Protein AF-V4KTG9-F1 (afdb_monomer_lite)

Radius of gyration: 30.21 Å; chains: 1; bounding box: 62×23×96 Å

Sequence (100 aa):
MSKLFQLSLTILTIFTLLTIGMMVKETKGQRKCSEILNNTTPSCTYYRNKKGVDVTTCHPGNCALSLCKSACGRKHAFGIGTCPTGKGKETECLCTYNCP

Secondary structure (DSSP, 8-state):
-HHHHHHHHHHHHHHHHHHHTT---------EEEEEE--PPPEEEEEE-TTS-EEEEEEPPP--HHHHHHHHHHHSTT-EEE---STTTTT-EEEEEE--

Structure (mmCIF, N/CA/C/O backbone):
data_AF-V4KTG9-F1
#
_entry.id   AF-V4KTG9-F1
#
loop_
_atom_site.group_PDB
_atom_site.id
_atom_site.type_symbol
_atom_site.label_atom_id
_atom_site.label_alt_id
_atom_site.label_comp_id
_atom_site.label_asym_id
_atom_site.label_entity_id
_atom_site.label_seq_id
_atom_site.pdbx_PDB_ins_code
_atom_site.Cartn_x
_atom_site.Cartn_y
_atom_site.Cartn_z
_atom_site.occupancy
_atom_site.B_iso_or_equiv
_atom_site.auth_seq_id
_atom_site.auth_comp_id
_atom_site.auth_asym_id
_atom_site.auth_atom_id
_atom_site.pdbx_PDB_model_num
ATOM 1 N N . MET A 1 1 ? -37.036 1.129 64.601 1.00 50.69 1 MET A N 1
ATOM 2 C CA . MET A 1 1 ? -36.533 0.290 63.486 1.00 50.69 1 MET A CA 1
ATOM 3 C C . MET A 1 1 ? -36.132 1.085 62.232 1.00 50.69 1 MET A C 1
ATOM 5 O O . MET A 1 1 ? -35.527 0.515 61.337 1.00 50.69 1 MET A O 1
ATOM 9 N N . SER A 1 2 ? -36.366 2.401 62.167 1.00 57.12 2 SER A N 1
ATOM 10 C CA . SER A 1 2 ? -36.202 3.200 60.937 1.00 57.12 2 SER A CA 1
ATOM 11 C C . SER A 1 2 ? -34.752 3.555 60.559 1.00 57.12 2 SER A C 1
ATOM 13 O O . SER A 1 2 ? -34.456 3.737 59.384 1.00 57.12 2 SER A O 1
ATOM 15 N N . LYS A 1 3 ? -33.827 3.615 61.532 1.00 55.84 3 LYS A N 1
ATOM 16 C CA . LYS A 1 3 ? -32.414 3.991 61.300 1.00 55.84 3 LYS A CA 1
ATOM 17 C C . LYS A 1 3 ? -31.589 2.895 60.607 1.00 55.84 3 LYS A C 1
ATOM 19 O O . LYS A 1 3 ? -30.702 3.205 59.823 1.00 55.84 3 LYS A O 1
ATOM 24 N N . LEU A 1 4 ? -31.912 1.623 60.859 1.00 59.28 4 LEU A N 1
ATOM 25 C CA . LEU A 1 4 ? -31.255 0.475 60.215 1.00 59.28 4 LEU A CA 1
ATOM 26 C C . LEU A 1 4 ? -31.661 0.346 58.741 1.00 59.28 4 LEU A C 1
ATOM 28 O O . LEU A 1 4 ? -30.816 0.093 57.888 1.00 59.28 4 LEU A O 1
ATOM 32 N N . PHE A 1 5 ? -32.939 0.599 58.440 1.00 59.66 5 PHE A N 1
ATOM 33 C CA . PHE A 1 5 ? -33.442 0.633 57.065 1.00 59.66 5 PHE A CA 1
ATOM 34 C C . PHE A 1 5 ? -32.796 1.749 56.241 1.00 59.66 5 PHE A C 1
ATOM 36 O O . PHE A 1 5 ? -32.432 1.523 55.091 1.00 59.66 5 PHE A O 1
ATOM 43 N N . GLN A 1 6 ? -32.602 2.930 56.838 1.00 59.59 6 GLN A N 1
ATOM 44 C CA . GLN A 1 6 ? -31.931 4.044 56.167 1.00 59.59 6 GLN A CA 1
ATOM 45 C C . GLN A 1 6 ? -30.481 3.709 55.811 1.00 59.59 6 GLN A C 1
ATOM 47 O O . GLN A 1 6 ? -30.110 3.887 54.659 1.00 59.59 6 GLN A O 1
ATOM 52 N N . LEU A 1 7 ? -29.700 3.164 56.753 1.00 65.12 7 LEU A N 1
ATOM 53 C CA . LEU A 1 7 ? -28.307 2.755 56.517 1.00 65.12 7 LEU A CA 1
ATOM 54 C C . LEU A 1 7 ? -28.182 1.698 55.412 1.00 65.12 7 LEU A C 1
ATOM 56 O O . LEU A 1 7 ? -27.280 1.774 54.582 1.00 65.12 7 LEU A O 1
ATOM 60 N N . SER A 1 8 ? -29.099 0.728 55.377 1.00 70.75 8 SER A N 1
ATOM 61 C CA . SER A 1 8 ? -29.107 -0.309 54.343 1.00 70.75 8 SER A CA 1
ATOM 62 C C . SER A 1 8 ? -29.383 0.266 52.951 1.00 70.75 8 SER A C 1
ATOM 64 O O . SER A 1 8 ? -28.720 -0.128 51.991 1.00 70.75 8 SER A O 1
ATOM 66 N N . LEU A 1 9 ? -30.296 1.238 52.846 1.00 67.38 9 LEU A N 1
ATOM 67 C CA . LEU A 1 9 ? -30.619 1.884 51.576 1.00 67.38 9 LEU A CA 1
ATOM 68 C C . LEU A 1 9 ? -29.438 2.698 51.028 1.00 67.38 9 LEU A C 1
ATOM 70 O O . LEU A 1 9 ? -29.162 2.631 49.833 1.00 67.38 9 LEU A O 1
ATOM 74 N N . THR A 1 10 ? -28.721 3.436 51.884 1.00 73.81 10 THR A N 1
ATOM 75 C CA . THR A 1 10 ? -27.550 4.227 51.466 1.00 73.81 10 THR A CA 1
ATOM 76 C C . THR A 1 10 ? -26.383 3.353 51.026 1.00 73.81 10 THR A C 1
ATOM 78 O O . THR A 1 10 ? -25.688 3.687 50.073 1.00 73.81 10 THR A O 1
ATOM 81 N N . ILE A 1 11 ? -26.155 2.223 51.695 1.00 73.69 11 ILE A N 1
ATOM 82 C CA . ILE A 1 11 ? -25.097 1.287 51.296 1.00 73.69 11 ILE A CA 1
ATOM 83 C C . ILE A 1 11 ? -25.424 0.680 49.926 1.00 73.69 11 ILE A C 1
ATOM 85 O O . ILE A 1 11 ? -24.544 0.589 49.069 1.00 73.69 11 ILE A O 1
ATOM 89 N N . LEU A 1 12 ? -26.692 0.324 49.693 1.00 72.75 12 LEU A N 1
ATOM 90 C CA . LEU A 1 12 ? -27.143 -0.241 48.425 1.00 72.75 12 LEU A CA 1
ATOM 91 C C . LEU A 1 12 ? -26.960 0.748 47.263 1.00 72.75 12 LEU A C 1
ATOM 93 O O . LEU A 1 12 ? -26.446 0.362 46.214 1.00 72.75 12 LEU A O 1
ATOM 97 N N . THR A 1 13 ? -27.306 2.026 47.458 1.00 72.44 13 THR A N 1
ATOM 98 C CA . THR A 1 13 ? -27.157 3.054 46.416 1.00 72.44 13 THR A CA 1
ATOM 99 C C . THR A 1 13 ? -25.695 3.335 46.080 1.00 72.44 13 THR A C 1
ATOM 101 O O . THR A 1 13 ? -25.343 3.413 44.901 1.00 72.44 13 THR A O 1
ATOM 104 N N . ILE A 1 14 ? -24.815 3.409 47.083 1.00 70.94 14 ILE A N 1
ATOM 105 C CA . ILE A 1 14 ? -23.370 3.584 46.871 1.00 70.94 14 ILE A CA 1
ATOM 106 C C . ILE A 1 14 ? -22.792 2.402 46.078 1.00 70.94 14 ILE A C 1
ATOM 108 O O . ILE A 1 14 ? -22.040 2.610 45.126 1.00 70.94 14 ILE A O 1
ATOM 112 N N . PHE A 1 15 ? -23.186 1.167 46.405 1.00 68.19 15 PHE A N 1
ATOM 113 C CA . PHE A 1 15 ? -22.714 -0.032 45.705 1.00 68.19 15 PHE A CA 1
ATOM 114 C C . PHE A 1 15 ? -23.190 -0.084 44.243 1.00 68.19 15 PHE A C 1
ATOM 116 O O . PHE A 1 15 ? -22.425 -0.431 43.339 1.00 68.19 15 PHE A O 1
ATOM 123 N N . THR A 1 16 ? -24.432 0.332 43.973 1.00 68.88 16 THR A N 1
ATOM 124 C CA . THR A 1 16 ? -24.933 0.462 42.595 1.00 68.88 16 THR A CA 1
ATOM 125 C C . THR A 1 16 ? -24.225 1.568 41.808 1.00 68.88 16 THR A C 1
ATOM 127 O O . THR A 1 16 ? -23.923 1.377 40.637 1.00 68.88 16 THR A O 1
ATOM 130 N N . LEU A 1 17 ? -23.881 2.699 42.432 1.00 63.41 17 LEU A N 1
ATOM 131 C CA . LEU A 1 17 ? -23.158 3.783 41.754 1.00 63.41 17 LEU A CA 1
ATOM 132 C C . LEU A 1 17 ? -21.710 3.392 41.416 1.00 63.41 17 LEU A C 1
ATOM 134 O O . LEU A 1 17 ? -21.231 3.695 40.324 1.00 63.41 17 LEU A O 1
ATOM 138 N N . LEU A 1 18 ? -21.033 2.667 42.312 1.00 61.38 18 LEU A N 1
ATOM 139 C CA . LEU A 1 18 ? -19.669 2.174 42.090 1.00 61.38 18 LEU A CA 1
ATOM 140 C C . LEU A 1 18 ? -19.588 1.164 40.934 1.00 61.38 18 LEU A C 1
ATOM 142 O O . LEU A 1 18 ? -18.625 1.179 40.174 1.00 61.38 18 LEU A O 1
ATOM 146 N N . THR A 1 19 ? -20.606 0.320 40.757 1.00 60.97 19 THR A N 1
ATOM 147 C CA . THR A 1 19 ? -20.625 -0.698 39.690 1.00 60.97 19 THR A CA 1
ATOM 148 C C . THR A 1 19 ? -20.946 -0.122 38.308 1.00 60.97 19 THR A C 1
ATOM 150 O O . THR A 1 19 ? -20.402 -0.601 37.313 1.00 60.97 19 THR A O 1
ATOM 153 N N . ILE A 1 20 ? -21.745 0.948 38.226 1.00 61.75 20 ILE A N 1
ATOM 154 C CA . ILE A 1 20 ? -22.021 1.659 36.963 1.00 61.75 20 ILE A CA 1
ATOM 155 C C . ILE A 1 20 ? -20.760 2.385 36.452 1.00 61.75 20 ILE A C 1
ATOM 157 O O . ILE A 1 20 ? -20.535 2.455 35.244 1.00 61.75 20 ILE A O 1
ATOM 161 N N . GLY A 1 21 ? -19.892 2.861 37.354 1.00 55.59 21 GLY A N 1
ATOM 162 C CA . GLY A 1 21 ? -18.650 3.562 37.003 1.00 55.59 21 GLY A CA 1
ATOM 163 C C . GLY A 1 21 ? -17.521 2.681 36.448 1.00 55.59 21 GLY A C 1
ATOM 164 O O . GLY A 1 21 ? -16.578 3.210 35.865 1.00 55.59 21 GLY A O 1
ATOM 165 N N . MET A 1 22 ? -17.593 1.352 36.590 1.00 53.16 22 MET A N 1
ATOM 166 C CA . MET A 1 22 ? -16.489 0.443 36.226 1.00 53.16 22 MET A CA 1
ATOM 167 C C . MET A 1 22 ? -16.598 -0.186 34.830 1.00 53.16 22 MET A C 1
ATOM 169 O O . MET A 1 22 ? -15.721 -0.950 34.435 1.00 53.16 22 MET A O 1
ATOM 173 N N . MET A 1 23 ? -17.632 0.137 34.051 1.00 49.66 23 MET A N 1
ATOM 174 C CA . MET A 1 23 ? -17.801 -0.388 32.690 1.00 49.66 23 MET A CA 1
ATOM 175 C C . MET A 1 23 ? -17.633 0.699 31.623 1.00 49.66 23 MET A C 1
ATOM 177 O O . MET A 1 23 ? -18.376 0.745 30.646 1.00 49.66 23 MET A O 1
ATOM 181 N N . VAL A 1 24 ? -16.589 1.529 31.733 1.00 50.91 24 VAL A N 1
ATOM 182 C CA . VAL A 1 24 ? -15.952 2.053 30.516 1.00 50.91 24 VAL A CA 1
ATOM 183 C C . VAL A 1 24 ? -15.151 0.894 29.948 1.00 50.91 24 VAL A C 1
ATOM 185 O O . VAL A 1 24 ? -13.974 0.696 30.235 1.00 50.91 24 VAL A O 1
ATOM 188 N N . LYS A 1 25 ? -15.851 0.051 29.188 1.00 48.31 25 LYS A N 1
ATOM 189 C CA . LYS A 1 25 ? -15.225 -0.906 28.291 1.00 48.31 25 LYS A CA 1
ATOM 190 C C . LYS A 1 25 ? -14.423 -0.039 27.336 1.00 48.31 25 LYS A C 1
ATOM 192 O O . LYS A 1 25 ? -15.002 0.545 26.425 1.00 48.31 25 LYS A O 1
ATOM 197 N N . GLU A 1 26 ? -13.129 0.121 27.603 1.00 45.94 26 GLU A N 1
ATOM 198 C CA . GLU A 1 26 ? -12.226 0.725 26.641 1.00 45.94 26 GLU A CA 1
ATOM 199 C C . GLU A 1 26 ? -12.477 -0.017 25.339 1.00 45.94 26 GLU A C 1
ATOM 201 O O . GLU A 1 26 ? -12.237 -1.225 25.225 1.00 45.94 26 GLU A O 1
ATOM 206 N N . THR A 1 27 ? -13.098 0.680 24.391 1.00 52.44 27 THR A N 1
ATOM 207 C CA . THR A 1 27 ? -13.173 0.259 23.007 1.00 52.44 27 THR A CA 1
ATOM 208 C C . THR A 1 27 ? -11.722 0.034 22.643 1.00 52.44 27 THR A C 1
ATOM 210 O O . THR A 1 27 ? -11.003 1.004 22.430 1.00 52.44 27 THR A O 1
ATOM 213 N N . LYS A 1 28 ? -11.260 -1.224 22.701 1.00 53.19 28 LYS A N 1
ATOM 214 C CA . LYS A 1 28 ? -9.937 -1.628 22.239 1.00 53.19 28 LYS A CA 1
ATOM 215 C C . LYS A 1 28 ? -9.874 -1.124 20.811 1.00 53.19 28 LYS A C 1
ATOM 217 O O . LYS A 1 28 ? -10.432 -1.759 19.916 1.00 53.19 28 LYS A O 1
ATOM 222 N N . GLY A 1 29 ? -9.308 0.065 20.624 1.00 59.88 29 GLY A N 1
ATOM 223 C CA . GLY A 1 29 ? -9.121 0.648 19.315 1.00 59.88 29 GLY A CA 1
ATOM 224 C C . GLY A 1 29 ? -8.332 -0.392 18.557 1.00 59.88 29 GLY A C 1
ATOM 225 O O . GLY A 1 29 ? -7.227 -0.737 18.977 1.00 59.88 29 GLY A O 1
ATOM 226 N N . GLN A 1 30 ? -8.942 -0.993 17.535 1.00 66.69 30 GLN A N 1
ATOM 227 C CA . GLN A 1 30 ? -8.248 -1.977 16.720 1.00 66.69 30 GLN A CA 1
ATOM 228 C C . GLN A 1 30 ? -6.978 -1.301 16.221 1.00 66.69 30 GLN A C 1
ATOM 230 O O . GLN A 1 30 ? -7.039 -0.312 15.486 1.00 66.69 30 GLN A O 1
ATOM 235 N N . ARG A 1 31 ? -5.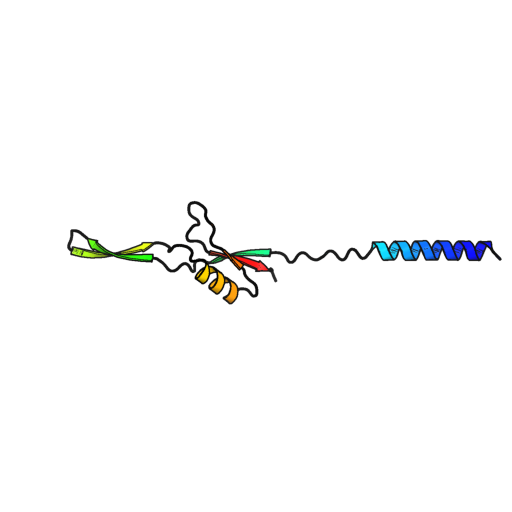830 -1.786 16.701 1.00 81.88 31 ARG A N 1
ATOM 236 C CA . ARG A 1 31 ? -4.535 -1.210 16.367 1.00 81.88 31 ARG A CA 1
ATOM 237 C C . ARG A 1 31 ? -4.393 -1.296 14.852 1.00 81.88 31 ARG A C 1
ATOM 239 O O . ARG A 1 31 ? -4.572 -2.366 14.279 1.00 81.88 31 ARG A O 1
ATOM 246 N N . LYS A 1 32 ? -4.129 -0.170 14.195 1.00 85.88 32 LYS A N 1
ATOM 247 C CA . LYS A 1 32 ? -3.880 -0.143 12.752 1.00 85.88 32 LYS A CA 1
ATOM 248 C C . LYS A 1 32 ? -2.395 -0.385 12.498 1.00 85.88 32 LYS A C 1
ATOM 250 O O . LYS A 1 32 ? -1.547 0.244 13.128 1.00 85.88 32 LYS A O 1
ATOM 255 N N . CYS A 1 33 ? -2.106 -1.300 11.586 1.00 89.56 33 CYS A N 1
ATOM 256 C CA . CYS A 1 33 ? -0.781 -1.612 11.073 1.00 89.56 33 CYS A CA 1
ATOM 257 C C . CYS A 1 33 ? -0.674 -1.084 9.642 1.00 89.56 33 CYS A C 1
ATOM 259 O O . CYS A 1 33 ? -1.675 -1.027 8.927 1.00 89.56 33 CYS A O 1
ATOM 261 N N . SER A 1 34 ? 0.537 -0.719 9.229 1.00 90.12 34 SER A N 1
ATOM 262 C CA . SER A 1 34 ? 0.820 -0.289 7.862 1.00 90.12 34 SER A CA 1
ATOM 263 C C . SER A 1 34 ? 2.095 -0.953 7.360 1.00 90.12 34 SER A C 1
ATOM 265 O O . SER A 1 34 ? 3.072 -1.044 8.099 1.00 90.12 34 SER A O 1
ATOM 267 N N . GLU A 1 35 ? 2.099 -1.373 6.100 1.00 89.38 35 GLU A N 1
ATOM 268 C CA . GLU A 1 35 ? 3.284 -1.888 5.415 1.00 89.38 35 GLU A CA 1
ATOM 269 C C . GLU A 1 35 ? 3.394 -1.326 3.995 1.00 89.38 35 GLU A C 1
ATOM 271 O O . GLU A 1 35 ? 2.388 -0.965 3.379 1.00 89.38 35 GLU A O 1
ATOM 276 N N . ILE A 1 36 ? 4.617 -1.274 3.467 1.00 86.62 36 ILE A N 1
ATOM 277 C CA . ILE A 1 36 ? 4.866 -0.913 2.071 1.00 86.62 36 ILE A CA 1
ATOM 278 C C . ILE A 1 36 ? 4.939 -2.197 1.244 1.00 86.62 36 ILE A C 1
ATOM 280 O O . ILE A 1 36 ? 5.750 -3.086 1.504 1.00 86.62 36 ILE A O 1
ATOM 284 N N . LEU A 1 37 ? 4.076 -2.294 0.239 1.00 81.19 37 LEU A N 1
ATOM 285 C CA . LEU A 1 37 ? 4.079 -3.352 -0.756 1.00 81.19 37 LEU A CA 1
ATOM 286 C C . LEU A 1 37 ? 4.896 -2.884 -1.965 1.00 81.19 37 LEU A C 1
ATOM 288 O O . LEU A 1 37 ? 4.487 -1.974 -2.681 1.00 81.19 37 LEU A O 1
ATOM 292 N N . ASN A 1 38 ? 6.004 -3.566 -2.252 1.00 67.50 38 ASN A N 1
ATOM 293 C CA . ASN A 1 38 ? 6.846 -3.306 -3.431 1.00 67.50 38 ASN A CA 1
ATOM 294 C C . ASN A 1 38 ? 6.239 -3.843 -4.745 1.00 67.50 38 ASN A C 1
ATOM 296 O O . ASN A 1 38 ? 6.951 -4.054 -5.719 1.00 67.50 38 ASN A O 1
ATOM 300 N N . ASN A 1 39 ? 4.932 -4.123 -4.778 1.00 60.06 39 ASN A N 1
ATOM 301 C CA . ASN A 1 39 ? 4.277 -4.813 -5.892 1.00 60.06 39 ASN A CA 1
ATOM 302 C C . ASN A 1 39 ? 3.829 -3.855 -7.011 1.00 60.06 39 ASN A C 1
ATOM 304 O O . ASN A 1 39 ? 2.814 -4.085 -7.670 1.00 60.06 39 ASN A O 1
ATOM 308 N N . THR A 1 40 ? 4.540 -2.743 -7.189 1.00 62.62 40 THR A N 1
ATOM 309 C CA . THR A 1 40 ? 4.330 -1.849 -8.322 1.00 62.62 40 THR A CA 1
ATOM 310 C C . THR A 1 40 ? 4.941 -2.476 -9.563 1.00 62.62 40 THR A C 1
ATOM 312 O O . THR A 1 40 ? 6.132 -2.772 -9.614 1.00 62.62 40 THR A O 1
ATOM 315 N N . THR A 1 41 ? 4.100 -2.727 -10.566 1.00 62.50 41 THR A N 1
ATOM 316 C CA . THR A 1 41 ? 4.537 -3.286 -11.846 1.00 62.50 41 THR A CA 1
ATOM 317 C C . THR A 1 41 ? 5.610 -2.370 -12.435 1.00 62.50 41 THR A C 1
ATOM 319 O O . THR A 1 41 ? 5.295 -1.210 -12.695 1.00 62.50 41 THR A O 1
ATOM 322 N N . PRO A 1 42 ? 6.859 -2.826 -12.632 1.00 66.38 42 PRO A N 1
ATOM 323 C CA . PRO A 1 42 ? 7.897 -1.984 -13.207 1.00 66.38 42 PRO A CA 1
ATOM 324 C C . PRO A 1 42 ? 7.479 -1.534 -14.609 1.00 66.38 42 PRO A C 1
ATOM 326 O O . PRO A 1 42 ? 6.982 -2.327 -15.409 1.00 66.38 42 PRO A O 1
ATOM 329 N N . SER A 1 43 ? 7.670 -0.250 -14.900 1.00 68.56 43 SER A N 1
ATOM 330 C CA . SER A 1 43 ? 7.474 0.291 -16.240 1.00 68.56 43 SER A CA 1
ATOM 331 C C . SER A 1 43 ? 8.791 0.170 -16.990 1.00 68.56 43 SER A C 1
ATOM 333 O O . SER A 1 43 ? 9.762 0.848 -16.650 1.00 68.56 43 SER A O 1
ATOM 335 N N . CYS A 1 44 ? 8.848 -0.730 -17.967 1.00 80.94 44 CYS A N 1
ATOM 336 C CA . CYS A 1 44 ? 10.042 -0.947 -18.775 1.00 80.94 44 CYS A CA 1
ATOM 337 C C . CYS A 1 44 ? 9.889 -0.280 -20.141 1.00 80.94 44 CYS A C 1
ATOM 339 O O . CYS A 1 44 ? 8.910 -0.505 -20.853 1.00 80.94 44 CYS A O 1
ATOM 341 N N . THR A 1 45 ? 10.874 0.529 -20.515 1.00 81.50 45 THR A N 1
ATOM 342 C CA . THR A 1 45 ? 11.008 1.109 -21.849 1.00 81.50 45 THR A CA 1
ATOM 343 C C . THR A 1 45 ? 12.067 0.357 -22.642 1.00 81.50 45 THR A C 1
ATOM 345 O O . THR A 1 45 ? 13.169 0.090 -22.160 1.00 81.50 45 THR A O 1
ATOM 348 N N . TYR A 1 46 ? 11.714 0.041 -23.886 1.00 90.44 46 TYR A N 1
ATOM 349 C CA . TYR A 1 46 ? 12.574 -0.635 -24.850 1.00 90.44 46 TYR A CA 1
ATOM 350 C C . TYR A 1 46 ? 12.964 0.362 -25.931 1.00 90.44 46 TYR A C 1
ATOM 352 O O . TYR A 1 46 ? 12.096 0.955 -26.573 1.00 90.44 46 TYR A O 1
ATOM 360 N N . TYR A 1 47 ? 14.261 0.571 -26.133 1.00 88.69 47 TYR A N 1
ATOM 361 C CA . TYR A 1 47 ? 14.752 1.429 -27.204 1.00 88.69 47 TYR A CA 1
ATOM 362 C C . TYR A 1 47 ? 16.092 0.939 -27.734 1.00 88.69 47 TYR A C 1
ATOM 364 O O . TYR A 1 47 ? 16.891 0.323 -27.027 1.00 88.69 47 TYR A O 1
ATOM 372 N N . ARG A 1 48 ? 16.358 1.262 -28.999 1.00 93.06 48 ARG A N 1
ATOM 373 C CA . ARG A 1 48 ? 17.643 0.995 -29.634 1.00 93.06 48 ARG A CA 1
ATOM 374 C C . ARG A 1 48 ? 18.539 2.214 -29.480 1.00 93.06 48 ARG A C 1
ATOM 376 O O . ARG A 1 48 ? 18.147 3.326 -29.834 1.00 93.06 48 ARG A O 1
ATOM 383 N N . ASN A 1 49 ? 19.730 2.037 -28.920 1.00 89.88 49 ASN A N 1
ATOM 384 C CA . ASN A 1 49 ? 20.658 3.150 -28.751 1.00 89.88 49 ASN A CA 1
ATOM 385 C C . ASN A 1 49 ? 21.341 3.526 -30.084 1.00 89.88 49 ASN A C 1
ATOM 387 O O . ASN A 1 49 ? 21.271 2.800 -31.076 1.00 89.88 49 ASN A O 1
ATOM 391 N N . LYS A 1 50 ? 22.075 4.647 -30.100 1.00 91.12 50 LYS A N 1
ATOM 392 C CA . LYS A 1 50 ? 22.810 5.123 -31.292 1.00 91.12 50 LYS A CA 1
ATOM 393 C C . LYS A 1 50 ? 23.913 4.169 -31.785 1.00 91.12 50 LYS A C 1
ATOM 395 O O . LYS A 1 50 ? 24.435 4.371 -32.873 1.00 91.12 50 LYS A O 1
ATOM 400 N N . LYS A 1 51 ? 24.280 3.154 -30.995 1.00 92.94 51 LYS A N 1
ATOM 401 C CA . LYS A 1 51 ? 25.248 2.103 -31.351 1.00 92.94 51 LYS A CA 1
ATOM 402 C C . LYS A 1 51 ? 24.565 0.842 -31.906 1.00 92.94 51 LYS A C 1
ATOM 404 O O . LYS A 1 51 ? 25.239 -0.157 -32.120 1.00 92.94 51 LYS A O 1
ATOM 409 N N . GLY A 1 52 ? 23.243 0.865 -32.110 1.00 92.44 52 GLY A N 1
ATOM 410 C CA . GLY A 1 52 ? 22.474 -0.272 -32.624 1.00 92.44 52 GLY A CA 1
ATOM 411 C C . GLY A 1 52 ? 22.179 -1.366 -31.593 1.00 92.44 52 GLY A C 1
ATOM 412 O O . GLY A 1 52 ? 21.652 -2.409 -31.978 1.00 92.44 52 GLY A O 1
ATOM 413 N N . VAL A 1 53 ? 22.482 -1.133 -30.312 1.00 91.44 53 VAL A N 1
ATOM 414 C CA . VAL A 1 53 ? 22.258 -2.082 -29.213 1.00 91.44 53 VAL A CA 1
ATOM 415 C C . VAL A 1 53 ? 20.865 -1.873 -28.629 1.00 91.44 53 VAL A C 1
ATOM 417 O O . VAL A 1 53 ? 20.478 -0.734 -28.344 1.00 91.44 53 VAL A O 1
ATOM 420 N N . ASP A 1 54 ? 20.137 -2.968 -28.432 1.00 93.81 54 ASP A N 1
ATOM 421 C CA . ASP A 1 54 ? 18.846 -2.963 -27.750 1.00 93.81 54 ASP A CA 1
ATOM 422 C C . ASP A 1 54 ? 19.053 -2.775 -26.245 1.00 93.81 54 ASP A C 1
ATOM 424 O O . ASP A 1 54 ? 19.792 -3.518 -25.596 1.00 93.81 54 ASP A O 1
ATOM 428 N N . VAL A 1 55 ? 18.422 -1.743 -25.691 1.00 90.88 55 VAL A N 1
ATOM 429 C CA . VAL A 1 55 ? 18.495 -1.397 -24.272 1.00 90.88 55 VAL A CA 1
ATOM 430 C C . VAL A 1 55 ? 17.100 -1.502 -23.675 1.00 90.88 55 VAL A C 1
ATOM 432 O O . VAL A 1 55 ? 16.128 -0.985 -24.227 1.00 90.88 55 VAL A O 1
ATOM 435 N N . THR A 1 56 ? 17.015 -2.173 -22.527 1.00 89.75 56 THR A N 1
ATOM 436 C CA . THR A 1 56 ? 15.812 -2.202 -21.693 1.00 89.75 56 THR A CA 1
ATOM 437 C C . THR A 1 56 ? 16.096 -1.428 -20.420 1.00 89.75 56 THR A C 1
ATOM 439 O O . THR A 1 56 ? 16.994 -1.797 -19.662 1.00 89.75 56 THR A O 1
ATOM 442 N N . THR A 1 57 ? 15.322 -0.378 -20.173 1.00 80.81 57 THR A N 1
ATOM 443 C CA . THR A 1 57 ? 15.399 0.390 -18.931 1.00 80.81 57 THR A CA 1
ATOM 444 C C . THR A 1 57 ? 14.097 0.199 -18.177 1.00 80.81 57 THR A C 1
ATOM 446 O O . THR A 1 57 ? 13.039 0.591 -18.657 1.00 80.81 57 THR A O 1
ATOM 449 N N . CYS A 1 58 ? 14.162 -0.412 -16.996 1.00 73.50 58 CYS A N 1
ATOM 450 C CA . CYS A 1 58 ? 13.001 -0.556 -16.127 1.00 73.50 58 CYS A CA 1
ATOM 451 C C . CYS A 1 58 ? 13.043 0.499 -15.027 1.00 73.50 58 CYS A C 1
ATOM 453 O O . CYS A 1 58 ? 14.061 0.703 -14.364 1.00 73.50 58 CYS A O 1
ATOM 455 N N . HIS A 1 59 ? 11.923 1.179 -14.842 1.00 67.00 59 HIS A N 1
ATOM 456 C CA . HIS A 1 59 ? 11.697 2.099 -13.744 1.00 67.00 59 HIS A CA 1
ATOM 457 C C . HIS A 1 59 ? 10.661 1.497 -12.798 1.00 67.00 59 HIS A C 1
ATOM 459 O O . HIS A 1 59 ? 9.768 0.775 -13.256 1.00 67.00 59 HIS A O 1
ATOM 465 N N . PRO A 1 60 ? 10.764 1.760 -11.484 1.00 64.25 60 PRO A N 1
ATOM 466 C CA . PRO A 1 60 ? 9.682 1.425 -10.573 1.00 64.25 60 PRO A CA 1
ATOM 467 C C . PRO A 1 60 ? 8.409 2.087 -11.110 1.00 64.25 60 PRO A C 1
ATOM 469 O O . PRO A 1 60 ? 8.391 3.290 -11.369 1.00 64.25 60 PRO A O 1
ATOM 472 N N . GLY A 1 61 ? 7.393 1.279 -11.415 1.00 65.19 61 GLY A N 1
ATOM 473 C CA . GLY A 1 61 ? 6.180 1.800 -12.029 1.00 65.19 61 GLY A CA 1
ATOM 474 C C . GLY A 1 61 ? 5.403 2.657 -11.046 1.00 65.19 61 GLY A C 1
ATOM 475 O O . GLY A 1 61 ? 5.520 2.504 -9.828 1.00 65.19 61 GLY A O 1
ATOM 476 N N . ASN A 1 62 ? 4.589 3.556 -11.590 1.00 71.56 62 ASN A N 1
ATOM 477 C CA . ASN A 1 62 ? 3.698 4.374 -10.781 1.00 71.56 62 ASN A CA 1
ATOM 478 C C . ASN A 1 62 ? 2.805 3.473 -9.923 1.00 71.56 62 ASN A C 1
ATOM 480 O O . ASN A 1 62 ? 2.322 2.432 -10.383 1.00 71.56 62 ASN A O 1
ATOM 484 N N . CYS A 1 63 ? 2.552 3.885 -8.684 1.00 77.69 63 CYS A N 1
ATOM 485 C CA . CYS A 1 63 ? 1.597 3.203 -7.832 1.00 77.69 63 CYS A CA 1
ATOM 486 C C . CYS A 1 63 ? 0.203 3.271 -8.466 1.00 77.69 63 CYS A C 1
ATOM 488 O O . CYS A 1 63 ? -0.465 4.305 -8.482 1.00 77.69 63 CYS A O 1
ATOM 490 N N . ALA A 1 64 ? -0.237 2.144 -9.022 1.00 80.62 64 ALA A N 1
ATOM 491 C CA . ALA A 1 64 ? -1.584 1.986 -9.539 1.00 80.62 64 ALA A CA 1
ATOM 492 C C . ALA A 1 64 ? -2.520 1.641 -8.377 1.00 80.62 64 ALA A C 1
ATOM 494 O O . ALA A 1 64 ? -2.466 0.538 -7.828 1.00 80.62 64 ALA A O 1
ATOM 495 N N . LEU A 1 65 ? -3.402 2.577 -8.015 1.00 81.12 65 LEU A N 1
ATOM 496 C CA . LEU A 1 65 ? -4.294 2.445 -6.858 1.00 81.12 65 LEU A CA 1
ATOM 497 C C . LEU A 1 65 ? -5.133 1.157 -6.892 1.00 81.12 65 LEU A C 1
ATOM 499 O O . LEU A 1 65 ? -5.306 0.510 -5.861 1.00 81.12 65 LEU A O 1
ATOM 503 N N . SER A 1 66 ? -5.619 0.751 -8.068 1.00 82.62 66 SER A N 1
ATOM 504 C CA . SER A 1 66 ? -6.393 -0.484 -8.250 1.00 82.62 66 SER A CA 1
ATOM 505 C C . SER A 1 66 ? -5.580 -1.740 -7.917 1.00 82.62 66 SER A C 1
ATOM 507 O O . SER A 1 66 ? -6.044 -2.592 -7.156 1.00 82.62 66 SER A O 1
ATOM 509 N N . LEU A 1 67 ? -4.347 -1.829 -8.428 1.00 83.06 67 LEU A N 1
ATOM 510 C CA . LEU A 1 67 ? -3.422 -2.927 -8.145 1.00 83.06 67 LEU A CA 1
ATOM 511 C C . LEU A 1 67 ? -2.999 -2.924 -6.676 1.00 83.06 67 LEU A C 1
ATOM 513 O O . LEU A 1 67 ? -3.019 -3.973 -6.037 1.00 83.06 67 LEU A O 1
ATOM 517 N N . CYS A 1 68 ? -2.704 -1.749 -6.118 1.00 85.69 68 CYS A N 1
ATOM 518 C CA . CYS A 1 68 ? -2.333 -1.585 -4.717 1.00 85.69 68 CYS A CA 1
ATOM 519 C C . CYS A 1 68 ? -3.453 -2.046 -3.771 1.00 85.69 68 CYS A C 1
ATOM 521 O O . CYS A 1 68 ? -3.224 -2.840 -2.857 1.00 85.69 68 CYS A O 1
ATOM 523 N N . LYS A 1 69 ? -4.696 -1.624 -4.032 1.00 87.50 69 LYS A N 1
ATOM 524 C CA . LYS A 1 69 ? -5.869 -2.020 -3.245 1.00 87.50 69 LYS A CA 1
ATOM 525 C C . LYS A 1 69 ? -6.135 -3.523 -3.342 1.00 87.50 69 LYS A C 1
ATOM 527 O O . LYS A 1 69 ? -6.366 -4.162 -2.320 1.00 87.50 69 LYS A O 1
ATOM 532 N N . SER A 1 70 ? -6.041 -4.095 -4.544 1.00 86.31 70 SER A N 1
ATOM 533 C CA . SER A 1 70 ? -6.191 -5.541 -4.748 1.00 86.31 70 SER A CA 1
ATOM 534 C C . SER A 1 70 ? -5.087 -6.339 -4.048 1.00 86.31 70 SER A C 1
ATOM 536 O O . SER A 1 70 ? -5.375 -7.344 -3.406 1.00 86.31 70 SER A O 1
ATOM 538 N N . ALA A 1 71 ? -3.824 -5.918 -4.154 1.00 86.94 71 ALA A N 1
ATOM 539 C CA . ALA A 1 71 ? -2.699 -6.593 -3.510 1.00 86.94 71 ALA A CA 1
ATOM 540 C C . ALA A 1 71 ? -2.814 -6.544 -1.978 1.00 86.94 71 ALA A C 1
ATOM 542 O O . ALA A 1 71 ? -2.661 -7.570 -1.318 1.00 86.94 71 ALA A O 1
ATOM 543 N N . CYS A 1 72 ? -3.161 -5.378 -1.429 1.00 89.44 72 CYS A N 1
ATOM 544 C CA . CYS A 1 72 ? -3.380 -5.194 0.002 1.00 89.44 72 CYS A CA 1
ATOM 545 C C . CYS A 1 72 ? -4.536 -6.062 0.519 1.00 89.44 72 CYS A C 1
ATOM 547 O O . CYS A 1 72 ? -4.356 -6.793 1.487 1.00 89.44 72 CYS A O 1
ATOM 549 N N . GLY A 1 73 ? -5.682 -6.071 -0.172 1.00 88.94 73 GLY A N 1
ATOM 550 C CA . GLY A 1 73 ? -6.838 -6.889 0.211 1.00 88.94 73 GLY A CA 1
ATOM 551 C C . GLY A 1 73 ? -6.611 -8.402 0.093 1.00 88.94 73 GLY A C 1
ATOM 552 O O . GLY A 1 73 ? -7.234 -9.168 0.822 1.00 88.94 73 GLY A O 1
ATOM 553 N N . ARG A 1 74 ? -5.708 -8.850 -0.794 1.00 88.38 74 ARG A N 1
ATOM 554 C CA . ARG A 1 74 ? -5.300 -10.265 -0.883 1.00 88.38 74 ARG A CA 1
ATOM 555 C C . ARG A 1 74 ? -4.412 -10.697 0.280 1.00 88.38 74 ARG A C 1
ATOM 557 O O . ARG A 1 74 ? -4.469 -11.857 0.670 1.00 88.38 74 ARG A O 1
ATOM 564 N N . LYS A 1 75 ? -3.571 -9.795 0.792 1.00 88.12 75 LYS A N 1
ATOM 565 C CA . LYS A 1 75 ? -2.611 -10.102 1.860 1.00 88.12 75 LYS A CA 1
ATOM 566 C C . LYS A 1 75 ? -3.209 -9.911 3.252 1.00 88.12 75 LYS A C 1
ATOM 568 O O . LYS A 1 75 ? -2.953 -10.722 4.134 1.00 88.12 75 LYS A O 1
ATOM 573 N N . HIS A 1 76 ? -4.030 -8.876 3.428 1.00 89.50 76 HIS A N 1
ATOM 574 C CA . HIS A 1 76 ? -4.680 -8.544 4.692 1.00 89.50 76 HIS A CA 1
ATOM 575 C C . HIS A 1 76 ? -6.183 -8.389 4.497 1.00 89.50 76 HIS A C 1
ATOM 577 O O . HIS A 1 76 ? -6.641 -7.560 3.705 1.00 89.50 76 HIS A O 1
ATOM 583 N N . ALA A 1 77 ? -6.965 -9.151 5.262 1.00 84.00 77 ALA A N 1
ATOM 584 C CA . ALA A 1 77 ? -8.415 -9.006 5.274 1.00 84.00 77 ALA A CA 1
ATOM 585 C C . ALA A 1 77 ? -8.793 -7.579 5.707 1.00 84.00 77 ALA A C 1
ATOM 587 O O . ALA A 1 77 ? -8.313 -7.081 6.726 1.00 84.00 77 ALA A O 1
ATOM 588 N N . PHE A 1 78 ? -9.645 -6.916 4.919 1.00 84.69 78 PHE A N 1
ATOM 589 C CA . PHE A 1 78 ? -10.029 -5.507 5.108 1.00 84.69 78 PHE A CA 1
ATOM 590 C C . PHE A 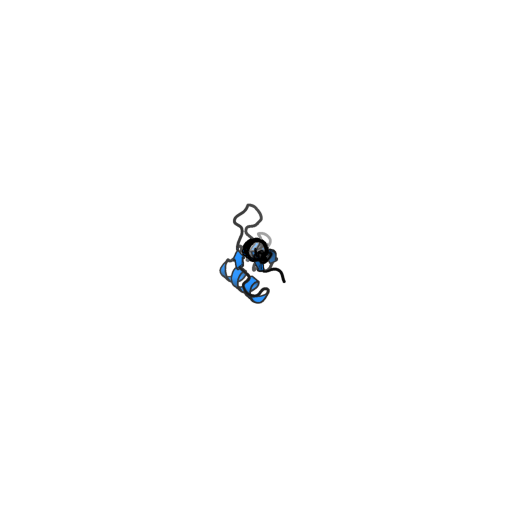1 78 ? -8.865 -4.501 5.018 1.00 84.69 78 PHE A C 1
ATOM 592 O O . PHE A 1 78 ? -8.996 -3.361 5.468 1.00 84.69 78 PHE A O 1
ATOM 599 N N . GLY A 1 79 ? -7.736 -4.901 4.427 1.00 88.00 79 GLY A N 1
ATOM 600 C CA . GLY A 1 79 ? -6.627 -4.004 4.134 1.00 88.00 79 GLY A C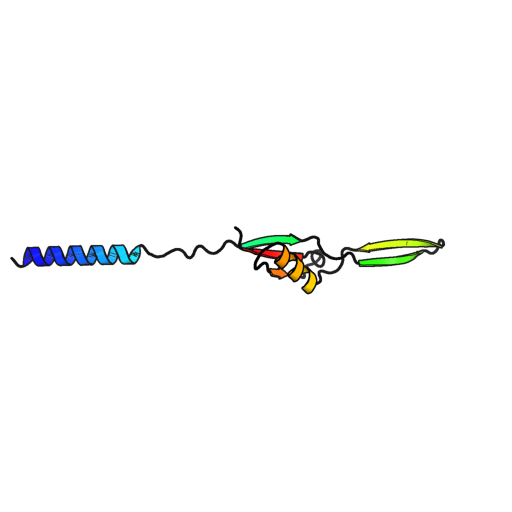A 1
ATOM 601 C C . GLY A 1 79 ? -7.014 -2.929 3.113 1.00 88.00 79 GLY A C 1
ATOM 602 O O . GLY A 1 79 ? -7.690 -3.194 2.117 1.00 88.00 79 GLY A O 1
ATOM 603 N N . ILE A 1 80 ? -6.563 -1.702 3.353 1.00 90.06 80 ILE A N 1
ATOM 604 C CA . ILE A 1 80 ? -6.751 -0.543 2.483 1.00 90.06 80 ILE A CA 1
ATOM 605 C C . ILE A 1 80 ? -5.403 -0.207 1.848 1.00 90.06 80 ILE A C 1
ATOM 607 O O . ILE A 1 80 ? -4.489 0.258 2.524 1.00 90.06 80 ILE A O 1
ATOM 611 N N . GLY A 1 81 ? -5.285 -0.448 0.541 1.00 89.25 81 GLY A N 1
ATOM 612 C CA . GLY A 1 81 ? -4.130 -0.023 -0.248 1.00 89.25 81 GLY A CA 1
ATOM 613 C C . GLY A 1 81 ? -4.289 1.421 -0.719 1.00 89.25 81 GLY A C 1
ATOM 614 O O . GLY A 1 81 ? -5.325 1.778 -1.282 1.00 89.25 81 GLY A O 1
ATOM 615 N N . THR A 1 82 ? -3.263 2.238 -0.508 1.00 88.06 82 THR A N 1
ATOM 616 C CA . THR A 1 82 ? -3.186 3.639 -0.931 1.00 88.06 82 THR A CA 1
ATOM 617 C C . THR A 1 82 ? -1.857 3.919 -1.625 1.00 88.06 82 THR A C 1
ATOM 619 O O . THR A 1 82 ? -0.850 3.270 -1.351 1.00 88.06 82 THR A O 1
ATOM 622 N N . CYS A 1 83 ? -1.864 4.892 -2.532 1.00 84.44 83 CYS A N 1
ATOM 623 C CA . CYS A 1 83 ? -0.667 5.360 -3.218 1.00 84.44 83 CYS A CA 1
ATOM 624 C C . CYS A 1 83 ? -0.294 6.736 -2.652 1.00 84.44 83 CYS A C 1
ATOM 626 O O . CYS A 1 83 ? -1.031 7.696 -2.892 1.00 84.44 83 CYS A O 1
ATOM 628 N N . PRO A 1 84 ? 0.782 6.848 -1.858 1.00 80.19 84 PRO A N 1
ATOM 629 C CA . PRO A 1 84 ? 1.205 8.112 -1.291 1.00 80.19 84 PRO A CA 1
ATOM 630 C C . PRO A 1 84 ? 1.725 9.048 -2.388 1.00 80.19 84 PRO A C 1
ATOM 632 O O . PRO A 1 84 ? 2.641 8.728 -3.140 1.00 80.19 84 PRO A O 1
ATOM 635 N N . THR A 1 85 ? 1.160 10.251 -2.447 1.00 72.12 85 THR A N 1
ATOM 636 C CA . THR A 1 85 ? 1.618 11.338 -3.319 1.00 72.12 85 THR A CA 1
ATOM 637 C C . THR A 1 85 ? 2.675 12.158 -2.583 1.00 72.12 85 THR A C 1
ATOM 639 O O . THR A 1 85 ? 2.390 13.214 -2.020 1.00 72.12 85 THR A O 1
ATOM 642 N N . GLY A 1 86 ? 3.895 11.631 -2.501 1.00 67.88 86 GLY A N 1
ATOM 643 C CA . GLY A 1 86 ? 5.045 12.326 -1.923 1.00 67.88 86 GLY A CA 1
ATOM 644 C C . GLY A 1 86 ? 6.270 12.147 -2.809 1.00 67.88 86 GLY A C 1
ATOM 645 O O . GLY A 1 86 ? 6.436 11.085 -3.406 1.00 67.88 86 GLY A O 1
ATOM 646 N N . LYS A 1 87 ? 7.143 13.163 -2.886 1.00 61.81 87 LYS A N 1
ATOM 647 C CA . LYS A 1 87 ? 8.397 13.070 -3.653 1.00 61.81 87 LYS A CA 1
ATOM 648 C C . LY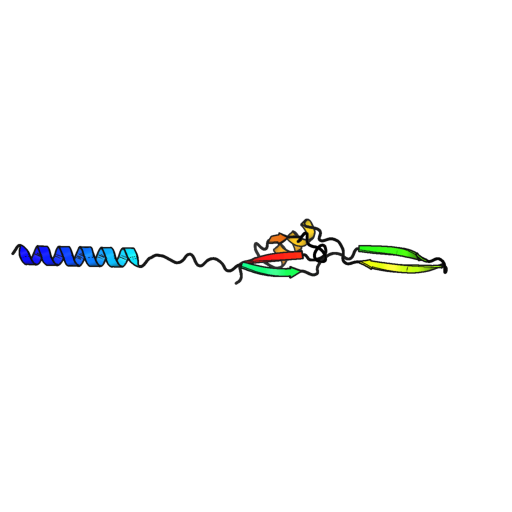S A 1 87 ? 9.165 11.805 -3.247 1.00 61.81 87 LYS A C 1
ATOM 650 O O . LYS A 1 87 ? 9.495 11.641 -2.075 1.00 61.81 87 LYS A O 1
ATOM 655 N N . GLY A 1 88 ? 9.425 10.924 -4.214 1.00 64.44 88 GLY A N 1
ATOM 656 C CA . GLY A 1 88 ? 10.139 9.659 -4.006 1.00 64.44 88 GLY A CA 1
ATOM 657 C C . GLY A 1 88 ? 9.295 8.486 -3.489 1.00 64.44 88 GLY A C 1
ATOM 658 O O . GLY A 1 88 ? 9.841 7.401 -3.344 1.00 64.44 88 GLY A O 1
ATOM 659 N N . LYS A 1 89 ? 7.989 8.673 -3.240 1.00 64.44 89 LYS A N 1
ATOM 660 C CA . LYS A 1 89 ? 7.062 7.627 -2.755 1.00 64.44 89 LYS A CA 1
ATOM 661 C C . LYS A 1 89 ? 5.971 7.250 -3.758 1.00 64.44 89 LYS A C 1
ATOM 663 O O . LYS A 1 89 ? 5.125 6.411 -3.477 1.00 64.44 89 LYS A O 1
ATOM 668 N N . GLU A 1 90 ? 6.002 7.847 -4.945 1.00 67.19 90 GLU A N 1
ATOM 669 C CA . GLU A 1 90 ? 5.000 7.666 -6.0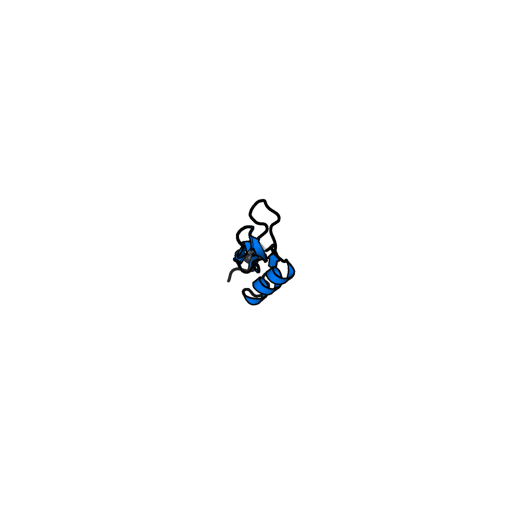09 1.00 67.19 90 GLU A CA 1
ATOM 670 C C . GLU A 1 90 ? 4.934 6.226 -6.545 1.00 67.19 90 GLU A C 1
ATOM 672 O O . GLU A 1 90 ? 3.990 5.852 -7.241 1.00 67.19 90 GLU A O 1
ATOM 677 N N . THR A 1 91 ? 5.927 5.409 -6.203 1.00 72.94 91 THR A N 1
ATOM 678 C CA . THR A 1 91 ? 6.076 4.010 -6.605 1.00 72.94 91 THR A CA 1
ATOM 679 C C . THR A 1 91 ? 5.814 3.032 -5.459 1.00 72.94 91 THR A C 1
ATOM 681 O O . THR A 1 91 ? 5.860 1.819 -5.662 1.00 72.94 91 THR A O 1
ATOM 684 N N . GLU A 1 92 ? 5.530 3.529 -4.256 1.00 78.38 92 GLU A N 1
ATOM 685 C CA . GLU A 1 92 ? 5.267 2.715 -3.073 1.00 78.38 92 GLU A CA 1
ATOM 686 C C . GLU A 1 92 ? 3.760 2.471 -2.939 1.00 78.38 92 GLU A C 1
ATOM 688 O O . GLU A 1 92 ? 2.961 3.391 -3.074 1.00 78.38 92 GLU A O 1
ATOM 693 N N . CYS A 1 93 ? 3.338 1.240 -2.653 1.00 85.69 93 CYS A N 1
ATOM 694 C CA . CYS A 1 93 ? 1.951 0.955 -2.282 1.00 85.69 93 CYS A CA 1
ATOM 695 C C . CYS A 1 93 ? 1.856 0.821 -0.760 1.00 85.69 93 CYS A C 1
ATOM 697 O O . CYS A 1 93 ? 2.394 -0.123 -0.188 1.00 85.69 93 CYS A O 1
ATOM 699 N N . LEU A 1 94 ? 1.166 1.745 -0.092 1.00 89.31 94 LEU A N 1
ATOM 700 C CA . LEU A 1 94 ? 0.961 1.709 1.354 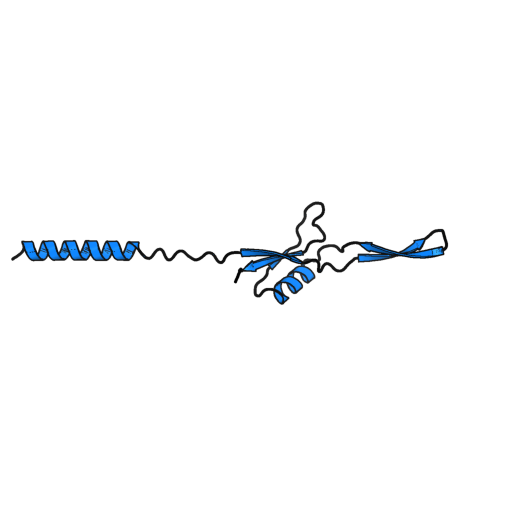1.00 89.31 94 LEU A CA 1
ATOM 701 C C . LEU A 1 94 ? -0.307 0.917 1.683 1.00 89.31 94 LEU A C 1
ATOM 703 O O . LEU A 1 94 ? -1.414 1.347 1.362 1.00 89.31 94 LEU A O 1
ATOM 707 N N . CYS A 1 95 ? -0.152 -0.222 2.349 1.00 90.62 95 CYS A N 1
ATOM 708 C CA . CYS A 1 95 ? -1.249 -1.071 2.793 1.00 90.62 95 CYS A CA 1
ATOM 709 C C . CYS A 1 95 ? -1.494 -0.883 4.291 1.00 90.62 95 CYS A C 1
ATOM 711 O O . CYS A 1 95 ? -0.631 -1.212 5.100 1.00 90.62 95 CYS A O 1
ATOM 713 N N . THR A 1 96 ? -2.672 -0.383 4.663 1.00 91.75 96 THR A N 1
ATOM 714 C CA . THR A 1 96 ? -3.087 -0.192 6.059 1.00 91.75 96 THR A CA 1
ATOM 715 C C . THR A 1 96 ? -4.174 -1.192 6.429 1.00 91.75 96 THR A C 1
ATOM 717 O O . THR A 1 96 ? -5.177 -1.314 5.732 1.00 91.75 96 THR A O 1
ATOM 720 N N . TYR A 1 97 ? -4.012 -1.900 7.540 1.00 90.19 97 TYR A N 1
ATOM 721 C CA . TYR A 1 97 ? -4.896 -2.988 7.959 1.00 90.19 97 TYR A CA 1
ATOM 722 C C . TYR A 1 97 ? -5.029 -3.041 9.485 1.00 90.19 97 TYR A C 1
ATOM 724 O O . TYR A 1 97 ? -4.330 -2.336 10.212 1.00 90.19 97 TYR A O 1
ATOM 732 N N . ASN A 1 98 ? -5.970 -3.838 9.991 1.00 87.94 98 ASN A N 1
ATOM 733 C CA . ASN A 1 98 ? -6.062 -4.101 11.426 1.00 87.94 98 ASN A CA 1
ATOM 734 C C . ASN A 1 98 ? -4.952 -5.069 11.826 1.00 87.94 98 ASN A C 1
ATOM 736 O O . ASN A 1 98 ? -4.874 -6.161 11.269 1.00 87.94 98 ASN A O 1
ATOM 740 N N . CYS A 1 99 ? -4.118 -4.681 12.786 1.00 82.94 99 CYS A N 1
ATOM 741 C CA . CYS A 1 99 ? -3.165 -5.603 13.376 1.00 82.94 99 CYS A CA 1
ATOM 742 C C . CYS A 1 99 ? -3.927 -6.790 14.000 1.00 82.94 99 CYS A C 1
ATOM 744 O O . CYS A 1 99 ? -4.994 -6.566 14.587 1.00 82.94 99 CYS A O 1
ATOM 746 N N . PRO A 1 100 ? -3.398 -8.016 13.872 1.00 73.81 100 PRO A N 1
ATOM 747 C CA . PRO A 1 100 ? -3.880 -9.158 14.640 1.00 73.81 100 PRO A CA 1
ATOM 748 C C . PRO A 1 100 ? -3.677 -8.959 16.150 1.00 73.81 100 PRO A C 1
ATOM 750 O O . PRO A 1 100 ? -2.759 -8.196 16.542 1.00 73.81 100 PRO A O 1
#

Organism: Eutrema salsugineum (NCBI:txid72664)

pLDDT: mean 75.37, std 13.24, range [45.94, 93.81]

Foldseek 3Di:
DVVVVVVVVVVVVVVVVVVVVPPPPPPPPQDKDKDWDLPQDWDWDWDQDPVRDIDIDTDLHFPDLVVLQVVLCVVAPVWHWDQDPDVPRRNIIMIMYGDD